Protein AF-A0A936PSL2-F1 (afdb_monomer)

pLDDT: mean 76.77, std 16.37, range [26.66, 94.19]

Secondary structure (DSSP, 8-state):
--TTHHHHHHHHHHHHHHHHHHHTTEEEE--SS-SS-SEEEEETTT--EEEE-----PPEE-SS-EE------TTSS------

Structure (mmCIF, N/CA/C/O backbone):
data_AF-A0A936PSL2-F1
#
_entry.id   AF-A0A936PSL2-F1
#
loop_
_atom_site.group_PDB
_atom_site.id
_atom_site.type_symbol
_atom_site.label_atom_id
_atom_site.label_alt_id
_atom_site.label_comp_id
_atom_site.label_asym_id
_atom_site.label_entity_id
_atom_site.label_seq_id
_atom_site.pdbx_PDB_ins_code
_atom_site.Cartn_x
_atom_site.Cartn_y
_atom_site.Cartn_z
_atom_site.occupancy
_atom_site.B_iso_or_equiv
_atom_site.auth_seq_id
_atom_site.auth_comp_id
_atom_site.auth_asym_id
_atom_s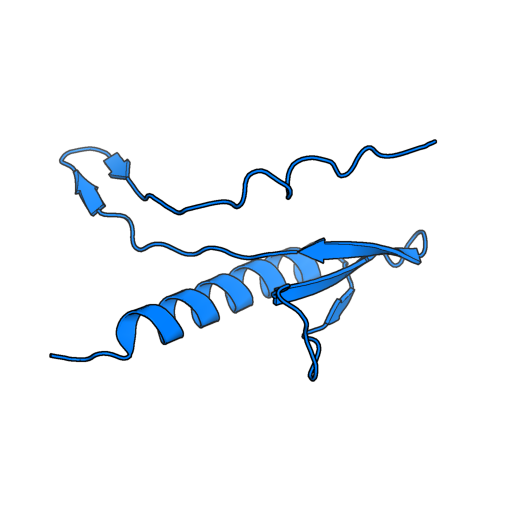ite.auth_atom_id
_atom_site.pdbx_PDB_model_num
ATOM 1 N N . MET A 1 1 ? 9.038 -14.999 -21.728 1.00 46.25 1 MET A N 1
ATOM 2 C CA . MET A 1 1 ? 9.150 -13.676 -21.065 1.00 46.25 1 MET A CA 1
ATOM 3 C C . MET A 1 1 ? 8.184 -13.644 -19.877 1.00 46.25 1 MET A C 1
ATOM 5 O O . MET A 1 1 ? 7.013 -13.949 -20.060 1.00 46.25 1 MET A O 1
ATOM 9 N N . PHE A 1 2 ? 8.671 -13.424 -18.649 1.00 43.91 2 PHE A N 1
ATOM 10 C CA . PHE A 1 2 ? 7.936 -13.698 -17.398 1.00 43.91 2 PHE A CA 1
ATOM 11 C C . PHE A 1 2 ? 6.708 -12.786 -17.184 1.00 43.91 2 PHE A C 1
ATOM 13 O O . PHE A 1 2 ? 6.836 -11.676 -16.674 1.00 43.91 2 PHE A O 1
ATOM 20 N N . LYS A 1 3 ? 5.509 -13.299 -17.491 1.00 52.19 3 LYS A N 1
ATOM 21 C CA . LYS A 1 3 ? 4.190 -12.650 -17.304 1.00 52.19 3 LYS A CA 1
ATOM 22 C C . LYS A 1 3 ? 3.809 -12.309 -15.844 1.00 52.19 3 LYS A C 1
ATOM 24 O O . LYS A 1 3 ? 2.770 -11.701 -15.635 1.00 52.19 3 LYS A O 1
ATOM 29 N N . ARG A 1 4 ? 4.614 -12.685 -14.837 1.00 57.81 4 ARG A N 1
ATOM 30 C CA . ARG A 1 4 ? 4.284 -12.536 -13.398 1.00 57.81 4 ARG A CA 1
ATOM 31 C C . ARG A 1 4 ? 4.954 -11.357 -12.683 1.00 57.81 4 ARG A C 1
ATOM 33 O O . ARG A 1 4 ? 4.549 -11.026 -11.577 1.00 57.81 4 ARG A O 1
ATOM 40 N N . LYS A 1 5 ? 5.955 -10.710 -13.295 1.00 62.91 5 LYS A N 1
ATOM 41 C CA . LYS A 1 5 ? 6.676 -9.570 -12.692 1.00 62.91 5 LYS A CA 1
ATOM 42 C C . LYS A 1 5 ? 5.767 -8.454 -12.133 1.00 62.91 5 LYS A C 1
ATOM 44 O O . LYS A 1 5 ? 6.042 -8.028 -11.017 1.00 62.91 5 LYS A O 1
ATOM 49 N N . PRO A 1 6 ? 4.694 -8.004 -12.818 1.00 75.19 6 PRO A N 1
ATOM 50 C CA . PRO A 1 6 ? 3.848 -6.931 -12.285 1.00 75.19 6 PRO A CA 1
ATOM 51 C C . PRO A 1 6 ? 3.091 -7.319 -11.005 1.00 75.19 6 PRO A C 1
ATOM 53 O O . PRO A 1 6 ? 2.885 -6.464 -10.152 1.00 75.19 6 PRO A O 1
ATOM 56 N N . LEU A 1 7 ? 2.742 -8.600 -10.825 1.00 80.31 7 LEU A N 1
ATOM 57 C CA . LEU A 1 7 ? 2.032 -9.075 -9.632 1.00 80.31 7 LEU A CA 1
ATOM 58 C C . LEU A 1 7 ? 2.912 -8.983 -8.376 1.00 80.31 7 LEU A C 1
ATOM 60 O O . LEU A 1 7 ? 2.482 -8.460 -7.355 1.00 80.31 7 LEU A O 1
ATOM 64 N N . TYR A 1 8 ? 4.164 -9.445 -8.467 1.00 86.38 8 TYR A N 1
ATOM 65 C CA . TYR A 1 8 ? 5.105 -9.386 -7.343 1.00 86.38 8 TYR A CA 1
ATOM 66 C C . TYR A 1 8 ? 5.473 -7.949 -6.966 1.00 86.38 8 TYR A C 1
ATOM 68 O O . TYR A 1 8 ? 5.647 -7.653 -5.790 1.00 86.38 8 TYR A O 1
ATOM 76 N N . VAL A 1 9 ? 5.568 -7.053 -7.952 1.00 88.00 9 VAL A N 1
ATOM 77 C CA . VAL A 1 9 ? 5.823 -5.627 -7.706 1.00 88.00 9 VAL A CA 1
ATOM 78 C C . VAL A 1 9 ? 4.643 -4.981 -6.980 1.00 88.00 9 VAL A C 1
ATOM 80 O O . VAL A 1 9 ? 4.865 -4.251 -6.020 1.00 88.00 9 VAL A O 1
ATOM 83 N N . GLY A 1 10 ? 3.406 -5.280 -7.393 1.00 86.81 10 GLY A N 1
ATOM 84 C CA . GLY A 1 10 ? 2.205 -4.809 -6.697 1.00 86.81 10 GLY A CA 1
ATOM 85 C C . GLY A 1 10 ? 2.136 -5.311 -5.254 1.00 86.81 10 GLY A C 1
ATOM 86 O O . GLY A 1 10 ? 1.983 -4.513 -4.336 1.00 86.81 10 GLY A O 1
ATOM 87 N N . ALA A 1 11 ? 2.360 -6.612 -5.041 1.00 88.31 11 ALA A N 1
ATOM 88 C CA . ALA A 1 11 ? 2.382 -7.203 -3.702 1.00 88.31 11 ALA A CA 1
ATOM 89 C C . ALA A 1 11 ? 3.481 -6.601 -2.805 1.00 88.31 11 ALA A C 1
ATOM 91 O O . ALA A 1 11 ? 3.244 -6.332 -1.630 1.00 88.31 11 ALA A O 1
ATOM 92 N N . ALA A 1 12 ? 4.674 -6.346 -3.355 1.00 90.12 12 ALA A N 1
ATOM 93 C CA . ALA A 1 12 ? 5.761 -5.704 -2.617 1.00 90.12 12 ALA A CA 1
ATOM 94 C C . ALA A 1 12 ? 5.411 -4.265 -2.207 1.00 90.12 12 ALA A C 1
ATOM 96 O O . ALA A 1 12 ? 5.681 -3.865 -1.078 1.00 90.12 12 ALA A O 1
ATOM 97 N N . GLY A 1 13 ? 4.780 -3.496 -3.099 1.00 90.19 13 GLY A N 1
ATOM 98 C CA . GLY A 1 13 ? 4.320 -2.149 -2.771 1.00 90.19 13 GLY A CA 1
ATOM 99 C C . GLY A 1 13 ? 3.205 -2.140 -1.727 1.00 90.19 13 GLY A C 1
ATOM 100 O O . GLY A 1 13 ? 3.252 -1.326 -0.809 1.00 90.19 13 GLY A O 1
ATOM 101 N N . GLN A 1 14 ? 2.253 -3.076 -1.806 1.00 91.31 14 GLN A N 1
ATOM 102 C CA . GLN A 1 14 ? 1.231 -3.259 -0.773 1.00 91.31 14 GLN A CA 1
ATOM 103 C C . GLN A 1 14 ? 1.871 -3.544 0.592 1.00 91.31 14 GLN A C 1
ATOM 105 O O . GLN A 1 14 ? 1.544 -2.873 1.566 1.00 91.31 14 GLN A O 1
ATOM 110 N N . ALA A 1 15 ? 2.830 -4.472 0.660 1.00 92.00 15 ALA A N 1
ATOM 111 C CA . ALA A 1 15 ? 3.534 -4.792 1.901 1.00 92.00 15 ALA A CA 1
ATOM 112 C C . ALA A 1 15 ? 4.301 -3.586 2.477 1.00 92.00 15 ALA A C 1
ATOM 114 O O . ALA A 1 15 ? 4.279 -3.367 3.687 1.00 92.00 15 ALA A O 1
ATOM 115 N N . ALA A 1 16 ? 4.933 -2.774 1.621 1.00 92.94 16 ALA A N 1
ATOM 116 C CA . ALA A 1 16 ? 5.609 -1.551 2.048 1.00 92.94 16 ALA A CA 1
ATOM 117 C C . ALA A 1 16 ? 4.626 -0.545 2.672 1.00 92.94 16 ALA A C 1
ATOM 119 O O . ALA A 1 16 ? 4.872 -0.049 3.768 1.00 92.94 16 ALA A O 1
ATOM 120 N N . VAL A 1 17 ? 3.477 -0.305 2.028 1.00 92.00 17 VAL A N 1
ATOM 121 C CA . VAL A 1 17 ? 2.432 0.591 2.557 1.00 92.00 17 VAL A CA 1
ATOM 122 C C . VAL A 1 17 ? 1.871 0.075 3.884 1.00 92.00 17 VAL A C 1
ATOM 124 O O . VAL A 1 17 ? 1.699 0.854 4.818 1.00 92.00 17 VAL A O 1
ATOM 127 N N . MET A 1 18 ? 1.623 -1.233 3.997 1.00 92.88 18 MET A N 1
ATOM 128 C CA . MET A 1 18 ? 1.172 -1.842 5.251 1.00 92.88 18 MET A CA 1
ATOM 129 C C . MET A 1 18 ? 2.177 -1.620 6.386 1.00 92.88 18 MET A C 1
ATOM 131 O O . MET A 1 18 ? 1.769 -1.252 7.483 1.00 92.88 18 MET A O 1
ATOM 135 N N . SER A 1 19 ? 3.476 -1.812 6.128 1.00 94.19 19 SER A N 1
ATOM 136 C CA . SER A 1 19 ? 4.534 -1.608 7.127 1.00 94.19 19 SER A CA 1
ATOM 137 C C . SER A 1 19 ? 4.547 -0.175 7.658 1.00 94.19 19 SER A C 1
ATOM 139 O O . SER A 1 19 ? 4.579 0.026 8.868 1.00 94.19 19 SER A O 1
ATOM 141 N N . GLU A 1 20 ? 4.479 0.816 6.769 1.00 93.56 20 GLU A N 1
ATOM 142 C CA . GLU A 1 20 ? 4.446 2.233 7.152 1.00 93.56 20 GLU A CA 1
ATOM 143 C C . GLU A 1 20 ? 3.212 2.558 8.004 1.00 93.56 20 GLU A C 1
ATOM 145 O O . GLU A 1 20 ? 3.317 3.192 9.052 1.00 93.56 20 GLU A O 1
ATOM 150 N N . LEU A 1 21 ? 2.031 2.077 7.604 1.00 90.12 21 LEU A N 1
ATOM 151 C CA . LEU A 1 21 ? 0.790 2.302 8.350 1.00 90.12 21 LEU A CA 1
ATOM 152 C C . LEU A 1 21 ? 0.816 1.660 9.742 1.00 90.12 21 LEU A C 1
ATOM 154 O O . LEU A 1 21 ? 0.389 2.288 10.710 1.00 90.12 21 LEU A O 1
ATOM 158 N N . LEU A 1 22 ? 1.363 0.449 9.860 1.00 90.88 22 LEU A N 1
ATOM 159 C CA . LEU A 1 22 ? 1.563 -0.214 11.150 1.00 90.88 22 LEU A CA 1
ATOM 160 C C . LEU A 1 22 ? 2.548 0.566 12.032 1.00 90.88 22 LEU A C 1
ATOM 162 O O . LEU A 1 22 ? 2.288 0.755 13.218 1.00 90.88 22 LEU A O 1
ATOM 166 N N . MET A 1 23 ? 3.648 1.075 11.464 1.00 91.12 23 MET A N 1
ATOM 167 C CA . MET A 1 23 ? 4.605 1.923 12.192 1.00 91.12 23 MET A CA 1
ATOM 168 C C . MET A 1 23 ? 3.982 3.239 12.672 1.00 91.12 23 MET A C 1
ATOM 170 O O . MET A 1 23 ? 4.375 3.761 13.713 1.00 91.12 23 MET A O 1
ATOM 174 N N . LEU A 1 24 ? 2.989 3.756 11.946 1.00 89.12 24 LEU A N 1
ATOM 175 C CA . LEU A 1 24 ? 2.200 4.927 12.332 1.00 89.12 24 LEU A CA 1
ATOM 176 C C . LEU A 1 24 ? 1.084 4.610 13.348 1.00 89.12 24 LEU A C 1
ATOM 178 O O . LEU A 1 24 ? 0.357 5.521 13.744 1.00 89.12 24 LEU A O 1
ATOM 182 N N . GLY A 1 25 ? 0.949 3.352 13.782 1.00 87.31 25 GLY A N 1
ATOM 183 C CA . GLY A 1 25 ? -0.019 2.928 14.796 1.00 87.31 25 GLY A CA 1
ATOM 184 C C . GLY A 1 25 ? -1.432 2.680 14.266 1.00 87.31 25 GLY A C 1
ATOM 185 O O . GLY A 1 25 ? -2.387 2.746 15.035 1.00 87.31 25 GLY A O 1
ATOM 186 N N . TYR A 1 26 ? -1.586 2.427 12.965 1.00 89.19 26 TYR A N 1
ATOM 187 C CA . TYR A 1 26 ? -2.866 2.017 12.392 1.00 89.19 26 TYR A CA 1
ATOM 188 C C . TYR A 1 26 ? -2.984 0.497 12.350 1.00 89.19 26 TYR A C 1
ATOM 190 O O . TYR A 1 26 ? -2.041 -0.195 11.968 1.00 89.19 26 TYR A O 1
ATOM 198 N N . ASN A 1 27 ? -4.180 -0.017 12.628 1.00 88.62 27 ASN A N 1
ATOM 199 C CA . ASN A 1 27 ? -4.508 -1.410 12.359 1.00 88.62 27 ASN A CA 1
ATOM 200 C C . ASN A 1 27 ? -4.799 -1.591 10.870 1.00 88.62 27 ASN A C 1
ATOM 202 O O . ASN A 1 27 ? -5.670 -0.925 10.312 1.00 88.62 27 ASN A O 1
ATOM 206 N N . VAL A 1 28 ? -4.074 -2.501 10.221 1.00 89.94 28 VAL A N 1
ATOM 207 C CA . VAL A 1 28 ? -4.195 -2.758 8.781 1.00 89.94 28 VAL A CA 1
ATOM 208 C C . VAL A 1 28 ? -4.630 -4.198 8.548 1.00 89.94 28 VAL A C 1
ATOM 210 O O . VAL A 1 28 ? -4.025 -5.125 9.083 1.00 89.94 28 VAL A O 1
ATOM 213 N N . ALA A 1 29 ? -5.651 -4.392 7.719 1.00 87.88 29 ALA A N 1
ATOM 214 C CA . ALA A 1 29 ? -6.164 -5.699 7.333 1.00 87.88 29 ALA A CA 1
ATOM 215 C C . ALA A 1 29 ? -6.248 -5.834 5.806 1.00 87.88 29 ALA A C 1
ATOM 217 O O . ALA A 1 29 ? -6.573 -4.878 5.099 1.00 87.88 29 ALA A O 1
ATOM 218 N N . VAL A 1 30 ? -5.976 -7.044 5.309 1.00 87.12 30 VAL A N 1
ATOM 219 C CA . VAL A 1 30 ? -6.209 -7.430 3.910 1.00 87.12 30 VAL A CA 1
ATOM 220 C C . VAL A 1 30 ? -7.527 -8.210 3.862 1.00 87.12 30 VAL A C 1
ATOM 222 O O . VAL A 1 30 ? -7.617 -9.253 4.514 1.00 87.12 30 VAL A O 1
ATOM 225 N N . PRO A 1 31 ? -8.559 -7.728 3.155 1.00 79.31 31 PRO A N 1
ATOM 226 C CA . PRO A 1 31 ? -9.835 -8.431 3.057 1.00 79.31 31 PRO A CA 1
ATOM 227 C C . PRO A 1 31 ? -9.717 -9.687 2.181 1.00 79.31 31 PRO A C 1
ATOM 229 O O . PRO A 1 31 ? -9.154 -9.654 1.091 1.00 79.31 31 PRO A O 1
ATOM 232 N N . GLU A 1 32 ? -10.270 -10.806 2.652 1.00 70.94 32 GLU A N 1
ATOM 233 C CA . GLU A 1 32 ? -10.245 -12.087 1.926 1.00 70.94 32 GLU A CA 1
ATOM 234 C C . GLU A 1 32 ? -11.218 -12.109 0.731 1.00 70.94 32 GLU A C 1
ATOM 236 O O . GLU A 1 32 ? -10.948 -12.733 -0.293 1.00 70.94 32 GLU A O 1
ATOM 241 N N . VAL A 1 33 ? -12.336 -11.387 0.843 1.00 68.06 33 VAL A N 1
ATOM 242 C CA . VAL A 1 33 ? -13.339 -11.211 -0.215 1.00 68.06 33 VAL A CA 1
ATOM 243 C C . VAL A 1 33 ? -13.453 -9.714 -0.503 1.00 68.06 33 VAL A C 1
ATOM 245 O O . VAL A 1 33 ? -14.009 -8.984 0.316 1.00 68.06 33 VAL A O 1
ATOM 248 N N . ASP A 1 34 ? -12.923 -9.245 -1.639 1.00 59.91 34 ASP A N 1
ATOM 249 C CA . ASP A 1 34 ? -12.927 -7.816 -1.992 1.00 59.91 34 ASP A CA 1
ATOM 250 C C . ASP A 1 34 ? -13.581 -7.523 -3.354 1.00 59.91 34 ASP A C 1
ATOM 252 O O . ASP A 1 34 ? -13.495 -8.293 -4.312 1.00 59.91 34 ASP A O 1
ATOM 256 N N . VAL A 1 35 ? -14.209 -6.351 -3.425 1.00 61.19 35 VAL A N 1
ATOM 257 C CA . VAL A 1 35 ? -14.792 -5.696 -4.597 1.00 61.19 35 VAL A CA 1
ATOM 258 C C . VAL A 1 35 ? -13.931 -4.472 -4.971 1.00 61.19 35 VAL A C 1
ATOM 260 O O . VAL A 1 35 ? -14.444 -3.367 -5.135 1.00 61.19 35 VAL A O 1
ATOM 263 N N . GLY A 1 36 ? -12.611 -4.648 -5.097 1.00 60.22 36 GLY A N 1
ATOM 264 C CA . GLY A 1 36 ? -11.729 -3.704 -5.805 1.00 60.22 36 GLY A CA 1
ATOM 265 C C . GLY A 1 36 ? -10.819 -2.777 -4.989 1.00 60.22 36 GLY A C 1
ATOM 266 O O . GLY A 1 36 ? -10.118 -1.978 -5.619 1.00 60.22 36 GLY A O 1
ATOM 267 N N . ASP A 1 37 ? -10.783 -2.887 -3.659 1.00 64.69 37 ASP A N 1
ATOM 268 C CA . ASP A 1 37 ? -9.780 -2.209 -2.823 1.00 64.69 37 ASP A CA 1
ATOM 269 C C . ASP A 1 37 ? -8.643 -3.174 -2.418 1.00 64.69 37 ASP A C 1
ATOM 271 O O . ASP A 1 37 ? -8.722 -4.369 -2.690 1.00 64.69 37 ASP A O 1
ATOM 275 N N . ASP A 1 38 ? -7.530 -2.660 -1.875 1.00 68.62 38 ASP A N 1
ATOM 276 C CA . ASP A 1 38 ? -6.360 -3.499 -1.546 1.00 68.62 38 ASP A CA 1
ATOM 277 C C . ASP A 1 38 ? -6.161 -3.652 -0.025 1.00 68.62 38 ASP A C 1
ATOM 279 O O . ASP A 1 38 ? -5.714 -4.699 0.445 1.00 68.62 38 ASP A O 1
ATOM 283 N N . LEU A 1 39 ? -6.479 -2.614 0.763 1.00 78.94 39 LEU A N 1
ATOM 284 C CA . LEU A 1 39 ? -6.274 -2.575 2.216 1.00 78.94 39 LEU A CA 1
ATOM 285 C C . LEU A 1 39 ? -7.438 -1.906 2.956 1.00 78.94 39 LEU A C 1
ATOM 287 O O . LEU A 1 39 ? -8.014 -0.917 2.493 1.00 78.94 39 LEU A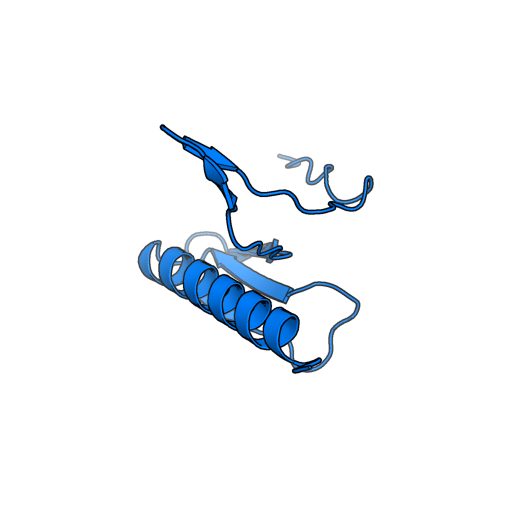 O 1
ATOM 291 N N . PHE A 1 40 ? -7.702 -2.392 4.169 1.00 80.75 40 PHE A N 1
ATOM 292 C CA . PHE A 1 40 ? -8.570 -1.757 5.157 1.00 80.75 40 PHE A CA 1
ATOM 293 C C . PHE A 1 40 ? -7.727 -1.249 6.328 1.00 80.75 40 PHE A C 1
ATOM 295 O O . PHE A 1 40 ? -6.965 -2.011 6.918 1.00 80.75 40 PHE A O 1
ATOM 302 N N . VAL A 1 41 ? -7.843 0.037 6.654 1.00 79.31 41 VAL A N 1
ATOM 303 C CA . VAL A 1 41 ? -7.025 0.695 7.682 1.00 79.31 41 VAL A CA 1
ATOM 304 C C . VAL A 1 41 ? -7.937 1.294 8.737 1.00 79.31 41 VAL A C 1
ATOM 306 O O . VAL A 1 41 ? -8.838 2.048 8.385 1.00 79.31 41 VAL A O 1
ATOM 309 N N . VAL A 1 42 ? -7.691 1.002 10.011 1.00 81.75 42 VAL A N 1
ATOM 310 C CA . VAL A 1 42 ? -8.438 1.530 11.158 1.00 81.75 42 VAL A CA 1
ATOM 311 C C . VAL A 1 42 ? -7.500 2.352 12.035 1.00 81.75 42 VAL A C 1
ATOM 313 O O . VAL A 1 42 ? -6.387 1.931 12.345 1.00 81.75 42 VAL A O 1
ATOM 316 N N . ASN A 1 43 ? -7.940 3.549 12.412 1.00 81.69 43 ASN A N 1
ATOM 317 C CA . ASN A 1 43 ? -7.278 4.366 13.417 1.00 81.69 43 ASN A CA 1
ATOM 318 C C . ASN A 1 43 ? -7.808 3.987 14.800 1.00 81.69 43 ASN A C 1
ATOM 320 O O . ASN A 1 43 ? -8.977 4.222 15.107 1.00 81.69 43 ASN A O 1
ATOM 324 N N . ASP A 1 44 ? -6.940 3.456 15.648 1.00 73.44 44 ASP A N 1
ATOM 325 C CA . ASP A 1 44 ? -7.342 2.934 16.957 1.00 73.44 44 ASP A CA 1
ATOM 326 C C . ASP A 1 44 ? -7.804 4.013 17.934 1.00 73.44 44 ASP A C 1
ATOM 328 O O . ASP A 1 44 ? -8.593 3.740 18.834 1.00 73.44 44 ASP A O 1
ATOM 332 N N . ASN A 1 45 ? -7.372 5.260 17.739 1.00 75.56 45 ASN A N 1
ATOM 333 C CA . ASN A 1 45 ? -7.696 6.349 18.655 1.00 75.56 45 ASN A CA 1
ATOM 334 C C . ASN A 1 45 ? -9.135 6.856 18.497 1.00 75.56 45 ASN A C 1
ATOM 336 O O . ASN A 1 45 ? -9.672 7.461 19.421 1.00 75.56 45 ASN A O 1
ATOM 340 N N . ASN A 1 46 ? -9.751 6.670 17.327 1.00 82.50 46 ASN A N 1
ATOM 341 C CA . ASN A 1 46 ? -11.094 7.189 17.038 1.00 82.50 46 ASN A CA 1
ATOM 342 C C . ASN A 1 46 ? -12.016 6.196 16.312 1.00 82.50 46 ASN A C 1
ATOM 344 O O . ASN A 1 46 ? -13.168 6.532 16.050 1.00 82.50 46 ASN A O 1
ATOM 348 N N . GLY A 1 47 ? -11.533 4.999 15.974 1.00 78.44 47 GLY A N 1
ATOM 349 C CA . GLY A 1 47 ? -12.297 3.974 15.262 1.00 78.44 47 GLY A CA 1
ATOM 350 C C . GLY A 1 47 ? -12.595 4.305 13.797 1.00 78.44 47 GLY A C 1
ATOM 351 O O . GLY A 1 47 ? -13.306 3.548 13.136 1.00 78.44 47 GLY A O 1
ATOM 352 N N . ASN A 1 48 ? -12.065 5.410 13.262 1.00 82.44 48 ASN A N 1
ATOM 353 C CA . ASN A 1 48 ? -12.262 5.758 11.861 1.00 82.44 48 ASN A CA 1
ATOM 354 C C . ASN A 1 48 ? -11.509 4.778 10.975 1.00 82.44 48 ASN A C 1
ATOM 356 O O . ASN A 1 48 ? -10.329 4.501 11.199 1.00 82.44 48 ASN A O 1
ATOM 360 N N . TYR A 1 49 ? -12.174 4.323 9.919 1.00 82.19 49 TYR A N 1
ATOM 361 C CA . TYR A 1 49 ? -11.578 3.427 8.947 1.00 82.19 49 TYR A CA 1
ATOM 362 C C . TYR A 1 49 ? -11.501 4.059 7.560 1.00 82.19 49 TYR A C 1
ATOM 364 O O . TYR A 1 49 ? -12.273 4.954 7.208 1.00 82.19 49 TYR A O 1
ATOM 372 N N . ARG A 1 50 ? -10.547 3.589 6.758 1.00 83.31 50 ARG A N 1
ATOM 373 C CA . ARG A 1 50 ? -10.363 3.985 5.362 1.00 83.31 50 ARG A CA 1
ATOM 374 C C . ARG A 1 50 ? -10.052 2.761 4.512 1.00 83.31 50 ARG A C 1
ATOM 376 O O . ARG A 1 50 ? -9.315 1.873 4.938 1.00 83.31 50 ARG A O 1
ATOM 383 N N . ARG A 1 51 ? -10.600 2.744 3.297 1.00 84.00 51 ARG A N 1
ATOM 384 C CA . ARG A 1 51 ? -10.196 1.810 2.240 1.00 84.00 51 ARG A CA 1
ATOM 385 C C . ARG A 1 51 ? -9.048 2.444 1.467 1.00 84.00 51 ARG A C 1
ATO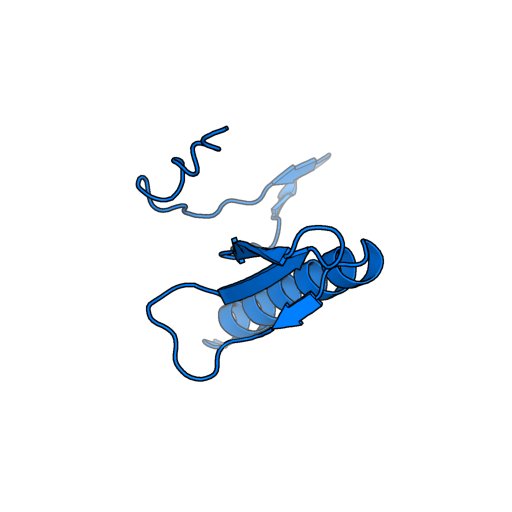M 387 O O . ARG A 1 51 ? -9.103 3.635 1.159 1.00 84.00 51 ARG A O 1
ATOM 394 N N . VAL A 1 52 ? -7.998 1.674 1.213 1.00 84.00 52 VAL A N 1
ATOM 395 C CA . VAL A 1 52 ? -6.787 2.152 0.543 1.00 84.00 52 VAL A CA 1
ATOM 396 C C . VAL A 1 52 ? -6.512 1.268 -0.666 1.00 84.00 52 VAL A C 1
ATOM 398 O O . VAL A 1 52 ? -6.401 0.049 -0.542 1.00 84.00 52 VAL A O 1
ATOM 401 N N . GLN A 1 53 ? -6.379 1.904 -1.830 1.00 85.69 53 GLN A N 1
ATOM 402 C CA . GLN A 1 53 ? -5.927 1.268 -3.062 1.00 85.69 53 GLN A CA 1
ATOM 403 C C . GLN A 1 53 ? -4.450 1.600 -3.290 1.00 85.69 53 GLN A C 1
ATOM 405 O O . GLN A 1 53 ? -4.062 2.770 -3.297 1.00 85.69 53 GLN A O 1
ATOM 410 N N . VAL A 1 54 ? -3.625 0.580 -3.511 1.00 85.88 54 VAL A N 1
ATOM 411 C CA . VAL A 1 54 ? -2.186 0.721 -3.731 1.00 85.88 54 VAL A CA 1
ATOM 412 C C . VAL A 1 54 ? -1.874 0.485 -5.206 1.00 85.88 54 VAL A C 1
ATOM 414 O O . VAL A 1 54 ? -2.181 -0.554 -5.789 1.00 85.88 54 VAL A O 1
ATOM 417 N N . LYS A 1 55 ? -1.213 1.458 -5.838 1.00 86.00 55 LYS A N 1
ATOM 418 C CA . LYS A 1 55 ? -0.636 1.298 -7.1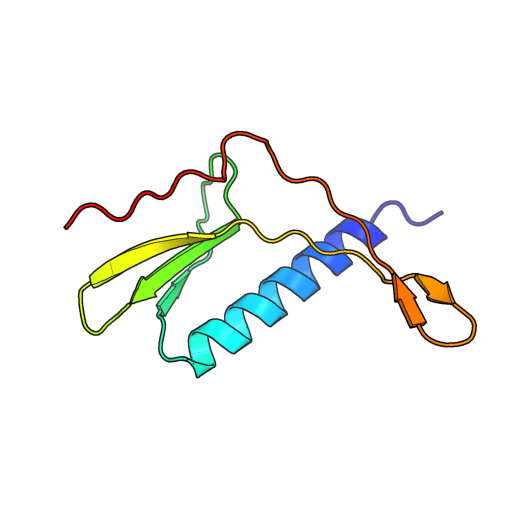78 1.00 86.00 55 LYS A CA 1
ATOM 419 C C . LYS A 1 55 ? 0.875 1.408 -7.089 1.00 86.00 55 LYS A C 1
ATOM 421 O O . LYS A 1 55 ? 1.407 2.373 -6.552 1.00 86.00 55 LYS A O 1
ATOM 426 N N . THR A 1 56 ? 1.567 0.417 -7.638 1.00 86.56 56 THR A N 1
ATOM 427 C CA . THR A 1 56 ? 3.030 0.342 -7.602 1.00 86.56 56 THR A CA 1
ATOM 428 C C . THR A 1 56 ? 3.584 0.324 -9.015 1.00 86.56 56 THR A C 1
ATOM 430 O O . THR A 1 56 ? 3.057 -0.360 -9.893 1.00 86.56 56 THR A O 1
ATOM 433 N N . ALA A 1 57 ? 4.670 1.058 -9.232 1.00 86.75 57 ALA A N 1
ATOM 434 C CA . ALA A 1 57 ? 5.369 1.113 -10.505 1.00 86.75 57 ALA A CA 1
ATOM 435 C C . ALA A 1 57 ? 6.883 1.070 -10.275 1.00 86.75 57 ALA A C 1
ATOM 437 O O . ALA A 1 57 ? 7.394 1.648 -9.318 1.00 86.75 57 ALA A O 1
ATOM 438 N N . ILE A 1 58 ? 7.604 0.387 -11.167 1.00 85.69 58 ILE A N 1
ATOM 439 C CA . ILE A 1 58 ? 9.069 0.435 -11.186 1.00 85.69 58 ILE A CA 1
ATOM 440 C C . ILE A 1 58 ? 9.470 1.745 -11.854 1.00 85.69 58 ILE A C 1
ATOM 442 O O . ILE A 1 58 ? 9.102 1.989 -13.006 1.00 85.69 58 ILE A O 1
ATOM 446 N N . ALA A 1 59 ? 10.226 2.574 -11.140 1.00 85.75 59 ALA A N 1
ATOM 447 C CA . ALA A 1 59 ? 10.715 3.821 -11.697 1.00 85.75 59 ALA A CA 1
ATOM 448 C C . ALA A 1 59 ? 11.759 3.568 -12.793 1.00 85.75 59 ALA A C 1
ATOM 450 O O . ALA A 1 59 ? 12.664 2.745 -12.646 1.00 85.75 59 ALA A O 1
ATOM 451 N N . GLN A 1 60 ? 11.641 4.306 -13.892 1.00 87.62 60 GLN A N 1
ATOM 452 C CA . GLN A 1 60 ? 12.657 4.381 -14.928 1.00 87.62 60 GLN A CA 1
ATOM 453 C C . GLN A 1 60 ? 13.692 5.426 -14.518 1.00 87.62 60 GLN A C 1
ATOM 455 O O . GLN A 1 60 ? 13.351 6.575 -14.222 1.00 87.62 60 GLN A O 1
ATOM 460 N N . ALA A 1 61 ? 14.954 5.007 -14.472 1.00 88.12 61 ALA A N 1
ATOM 461 C CA . ALA A 1 61 ? 16.067 5.895 -14.187 1.00 88.12 61 ALA A CA 1
ATOM 462 C C . ALA A 1 61 ? 16.364 6.781 -15.404 1.00 88.12 61 ALA A C 1
ATOM 464 O O . ALA A 1 61 ? 16.458 6.305 -16.535 1.00 88.12 61 ALA A O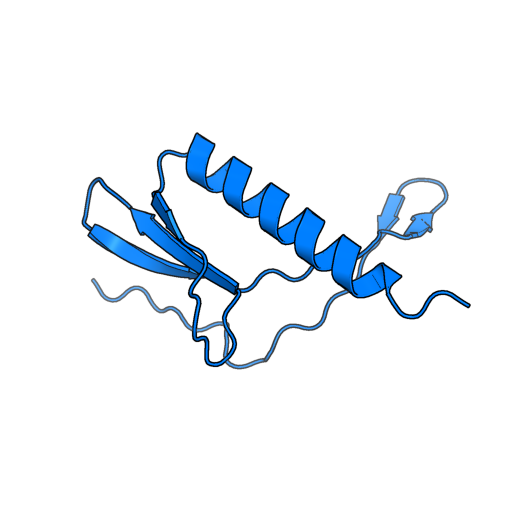 1
ATOM 465 N N . SER A 1 62 ? 16.546 8.069 -15.148 1.00 85.75 62 SER A N 1
ATOM 466 C CA . SER A 1 62 ? 17.110 9.053 -16.065 1.00 85.75 62 SER A CA 1
ATOM 467 C C . SER A 1 62 ? 18.485 9.489 -15.549 1.00 85.75 62 SER A C 1
ATOM 469 O O . SER A 1 62 ? 18.925 9.073 -14.478 1.00 85.75 62 SER A O 1
ATOM 471 N N . ARG A 1 63 ? 19.186 10.346 -16.295 1.00 85.62 63 ARG A N 1
ATOM 472 C CA . ARG A 1 63 ? 20.558 10.781 -15.979 1.00 85.62 63 ARG A CA 1
ATOM 473 C C . ARG A 1 63 ? 20.706 11.397 -14.577 1.00 85.62 63 ARG A C 1
ATOM 475 O O . ARG A 1 63 ? 21.793 11.339 -14.015 1.00 85.62 63 ARG A O 1
ATOM 482 N N . SER A 1 64 ? 19.644 11.983 -14.024 1.00 91.56 64 SER A N 1
ATOM 483 C CA . SER A 1 64 ? 19.653 12.646 -12.709 1.00 91.56 64 SER A CA 1
ATOM 484 C C . SER A 1 64 ? 18.355 12.478 -11.910 1.00 91.56 64 SER A C 1
ATOM 486 O O . SER A 1 64 ? 18.153 13.181 -10.924 1.00 91.56 64 SER A O 1
ATOM 488 N N . SER A 1 65 ? 17.439 11.605 -12.339 1.00 89.62 65 SER A N 1
ATOM 489 C CA . SER A 1 65 ? 16.115 11.474 -11.720 1.00 89.62 65 SER A CA 1
ATOM 490 C C . SER A 1 65 ? 15.516 10.085 -11.915 1.00 89.62 65 SER A C 1
ATOM 492 O O . SER A 1 65 ? 16.014 9.279 -12.698 1.00 89.62 65 SER A O 1
ATOM 494 N N . TYR A 1 66 ? 14.419 9.823 -11.210 1.00 87.69 66 TYR A N 1
ATOM 495 C CA . TYR A 1 66 ? 13.607 8.620 -11.350 1.00 87.69 66 TYR A CA 1
ATOM 496 C C . TYR A 1 66 ? 12.172 9.033 -11.685 1.00 87.69 66 TYR A C 1
ATOM 498 O O . TYR A 1 66 ? 11.645 9.958 -11.067 1.00 87.69 66 TYR A O 1
ATOM 506 N N . ALA A 1 67 ? 11.544 8.367 -12.655 1.00 86.56 67 ALA A N 1
ATOM 507 C CA . ALA A 1 67 ? 10.165 8.643 -13.062 1.00 86.56 67 ALA A CA 1
ATOM 508 C C . ALA A 1 67 ? 9.326 7.361 -13.098 1.00 86.56 67 ALA A C 1
ATOM 510 O O . ALA A 1 67 ? 9.770 6.336 -13.610 1.00 86.56 67 ALA A O 1
ATOM 511 N N . ALA A 1 68 ? 8.098 7.418 -12.584 1.00 84.56 68 ALA A N 1
ATOM 512 C CA . ALA A 1 68 ? 7.148 6.308 -12.583 1.00 84.56 68 ALA A CA 1
ATOM 513 C C . ALA A 1 68 ? 5.748 6.811 -12.962 1.00 84.56 68 ALA A C 1
ATOM 515 O O . ALA A 1 68 ? 5.424 7.973 -12.724 1.00 84.56 68 ALA A O 1
ATOM 516 N N . GLN A 1 69 ? 4.925 5.946 -13.557 1.00 84.12 69 GLN A N 1
ATOM 517 C CA . GLN A 1 69 ? 3.547 6.263 -13.940 1.00 84.12 69 GLN A CA 1
ATOM 518 C C . GLN A 1 69 ? 2.606 5.156 -13.470 1.00 84.12 69 GLN A C 1
ATOM 520 O O . GLN A 1 69 ? 2.948 3.974 -13.530 1.00 84.12 69 GLN A O 1
ATOM 525 N N . PHE A 1 70 ? 1.418 5.547 -13.021 1.00 81.31 70 PHE A N 1
ATOM 526 C CA . PHE A 1 70 ? 0.345 4.648 -12.616 1.00 81.31 70 PHE A CA 1
ATOM 527 C C . PHE A 1 70 ? -1.012 5.283 -12.932 1.00 81.31 70 PHE A C 1
ATOM 529 O O . PHE A 1 70 ? -1.142 6.505 -12.981 1.00 81.31 70 PHE A O 1
ATOM 536 N N . SER A 1 71 ? -2.023 4.450 -13.167 1.00 81.19 71 SER A N 1
ATOM 537 C CA . SER A 1 71 ? -3.386 4.902 -13.454 1.00 81.19 71 SER A CA 1
ATOM 538 C C . SER A 1 71 ? -4.222 4.907 -12.180 1.00 81.19 71 SER A C 1
ATOM 540 O O . SER A 1 71 ? -4.264 3.905 -11.464 1.00 81.19 71 SER A O 1
ATOM 542 N N . ILE A 1 72 ? -4.922 6.013 -11.939 1.00 75.69 72 ILE A N 1
ATOM 543 C CA . ILE A 1 72 ? -5.917 6.146 -10.873 1.00 75.69 72 ILE A CA 1
ATOM 544 C C . ILE A 1 72 ? -7.321 6.257 -11.488 1.00 75.69 72 ILE A C 1
ATOM 546 O O . ILE A 1 72 ? -7.486 6.952 -12.495 1.00 75.69 72 ILE A O 1
ATOM 550 N N . PRO A 1 73 ? -8.340 5.568 -10.946 1.00 68.38 73 PRO A N 1
ATOM 551 C CA . PRO A 1 73 ? -9.715 5.764 -11.383 1.00 68.38 73 PRO A CA 1
ATOM 552 C C . PRO A 1 73 ? -10.225 7.144 -10.939 1.00 68.38 73 PRO A C 1
ATOM 554 O O . PRO A 1 73 ? -10.097 7.524 -9.778 1.00 68.38 73 PRO A O 1
ATOM 557 N N . PHE A 1 74 ? -10.855 7.876 -11.861 1.00 58.16 74 PHE A N 1
ATOM 558 C CA . PHE A 1 74 ? -11.340 9.254 -11.666 1.00 58.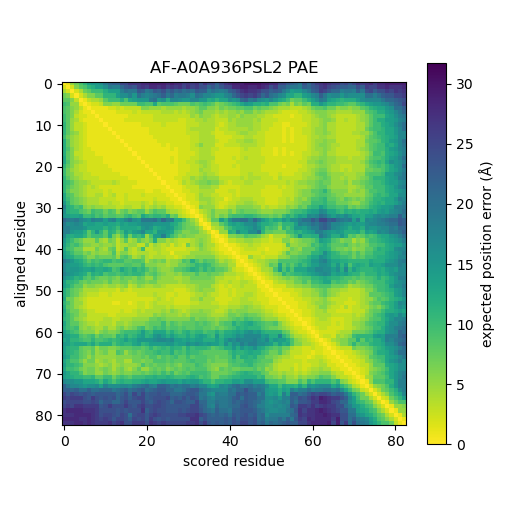16 74 PHE A CA 1
ATOM 559 C C . PHE A 1 74 ? -12.345 9.420 -10.502 1.00 58.16 74 PHE A C 1
ATOM 561 O O . PHE A 1 74 ? -12.539 10.523 -10.004 1.00 58.16 74 PHE A O 1
ATOM 568 N N . ALA A 1 75 ? -12.976 8.334 -10.040 1.00 56.19 75 ALA A N 1
ATOM 569 C CA . ALA A 1 75 ? -13.969 8.353 -8.963 1.00 56.19 75 ALA A CA 1
ATOM 570 C C . ALA A 1 75 ? -13.387 8.196 -7.540 1.00 56.19 75 ALA A C 1
ATOM 572 O O . ALA A 1 75 ? -14.122 8.383 -6.575 1.00 56.19 75 ALA A O 1
ATOM 573 N N . ALA A 1 76 ? -12.099 7.865 -7.387 1.00 53.50 76 ALA A N 1
ATOM 574 C CA . ALA A 1 76 ? -11.491 7.626 -6.071 1.00 53.50 76 ALA A CA 1
ATOM 575 C C . ALA A 1 76 ? -11.135 8.918 -5.297 1.00 53.50 76 ALA A C 1
ATOM 577 O O . ALA A 1 76 ? -10.781 8.850 -4.124 1.00 53.50 76 ALA A O 1
ATOM 578 N N . ASP A 1 77 ? -11.264 10.095 -5.920 1.00 48.44 77 ASP A N 1
ATOM 579 C CA . ASP A 1 77 ? -10.773 11.381 -5.393 1.00 48.44 77 ASP A CA 1
ATOM 580 C C . ASP A 1 77 ? -11.820 12.195 -4.600 1.00 48.44 77 ASP A C 1
ATOM 582 O O . ASP A 1 77 ? -11.801 13.423 -4.557 1.00 48.44 77 ASP A O 1
ATOM 586 N N . ARG A 1 78 ? -12.808 11.536 -3.983 1.00 46.38 78 ARG A N 1
ATOM 587 C CA . ARG A 1 78 ? -13.808 12.223 -3.143 1.00 46.38 78 ARG A CA 1
ATOM 588 C C . ARG A 1 78 ? -14.077 11.495 -1.836 1.00 46.38 78 ARG A C 1
ATOM 590 O O . ARG A 1 78 ? -15.214 11.141 -1.544 1.00 46.38 78 ARG A O 1
ATOM 597 N N . THR A 1 79 ? -13.063 11.327 -0.991 1.00 46.47 79 THR A N 1
ATOM 598 C CA . THR A 1 79 ? -13.334 11.220 0.454 1.00 46.47 79 THR A CA 1
ATOM 599 C C . THR A 1 79 ? -13.393 12.629 1.040 1.00 46.47 79 THR A C 1
ATOM 601 O O . THR A 1 79 ? -12.446 13.123 1.645 1.00 46.47 79 THR A O 1
ATOM 604 N N . THR A 1 80 ? -14.522 13.304 0.820 1.00 32.97 80 THR A N 1
ATOM 605 C CA . THR A 1 80 ? -14.905 14.474 1.613 1.00 32.97 80 THR A CA 1
ATOM 606 C C . THR A 1 80 ? -15.054 14.007 3.058 1.00 32.97 80 THR A C 1
ATOM 608 O O . THR A 1 80 ? -15.900 13.170 3.363 1.00 32.97 80 THR A O 1
ATOM 611 N N . VAL A 1 81 ? -14.185 14.499 3.939 1.00 35.88 81 VAL A N 1
ATOM 612 C CA . VAL A 1 81 ? -14.373 14.394 5.387 1.00 35.88 81 VAL A CA 1
ATOM 613 C C . VAL A 1 81 ? -15.588 15.259 5.717 1.00 35.88 81 VAL A C 1
ATOM 615 O O . VAL A 1 81 ? -15.521 16.476 5.553 1.00 35.88 81 VAL A O 1
ATOM 618 N N . TYR A 1 82 ? -16.708 14.646 6.101 1.00 26.66 82 TYR A N 1
ATOM 619 C CA . TYR A 1 82 ? -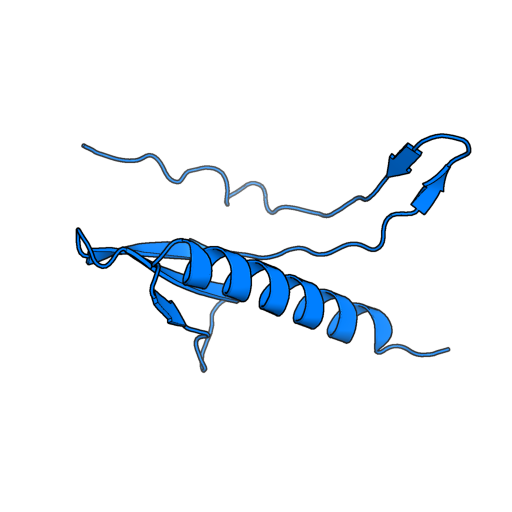17.786 15.381 6.761 1.00 26.66 82 TYR A CA 1
ATOM 620 C C . TYR A 1 82 ? -17.451 15.526 8.257 1.00 26.66 82 TYR A C 1
ATOM 622 O O . TYR A 1 82 ? -16.843 14.606 8.811 1.00 26.66 82 TYR A O 1
ATOM 630 N N . PRO A 1 83 ? -17.769 16.691 8.854 1.00 37.19 83 PRO A N 1
ATOM 631 C CA . PRO A 1 83 ? -17.485 17.020 10.251 1.00 37.19 83 PRO A CA 1
ATOM 632 C C . PRO A 1 83 ? -18.255 16.150 11.248 1.00 37.19 83 PRO A C 1
ATOM 634 O O . PRO A 1 83 ? -19.352 15.661 10.889 1.00 37.19 83 PRO A O 1
#

Solvent-accessible surface area (backbone atoms only — not comparable to full-atom value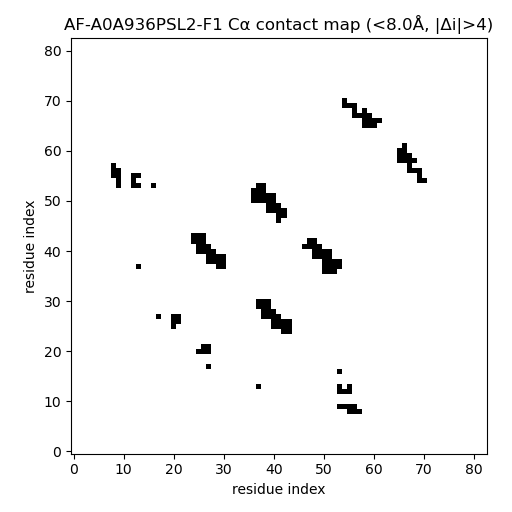s): 5490 Å² total; per-residue (Å²): 130,81,87,56,60,69,59,56,48,37,52,52,43,46,51,52,53,50,51,54,42,45,76,72,62,31,51,73,46,72,70,92,81,71,95,82,65,60,36,39,37,34,37,78,91,76,69,52,68,47,80,40,76,78,83,58,61,80,59,48,77,54,100,88,51,74,49,68,75,83,90,76,68,88,80,74,83,67,82,75,82,75,134

Nearest PDB structures (foldseek):
  3a4k-assembly2_C  TM=8.197E-01  e=3.111E+00  Haemophilus influenzae Rd KW20
  3nt2-assembly1_A  TM=2.730E-01  e=1.740E+00  Bacillus subtilis
  7tuv-assembly1_A  TM=3.370E-01  e=5.933E+00  Trypanosoma brucei

Radius of gyration: 15.44 Å; Cα contacts (8 Å, |Δi|>4): 85; chains: 1; bounding box: 38×31×40 Å

Foldseek 3Di:
DDPC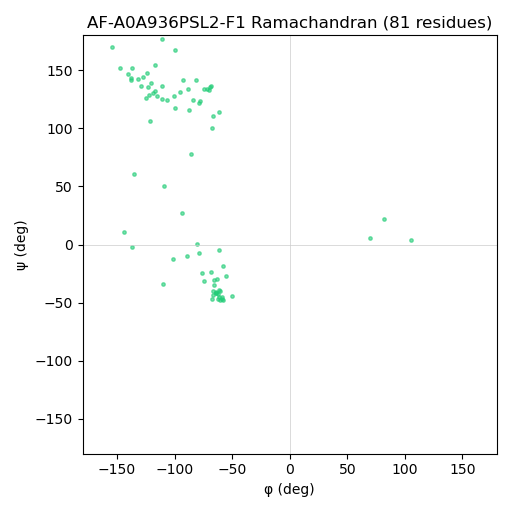VLVVQQVVQLVVVVVVLVVVVWDKDADPDDDDFGIWIADPVPRDIDTHHDDGFDWDDDPPDTDTDDDDDPPPPDPDDDD

Sequence (83 aa):
MFKRKPLYVGAAGQAAVMSELLMLGYNVAVPEVDVGDDLFVVNDNNGNYRRVQVKTAIAQASRSSYAAQFSIPFAADRTTVYP

Mean predicted aligned error: 9.14 Å